Protein AF-A0AAW0YEB8-F1 (afdb_monomer)

InterPro domains:
  IPR055303 ATM interactor [PTHR46664] (16-112)

Radius of gyration: 22.03 Å; Cα contacts (8 Å, |Δi|>4): 161; chains: 1; bounding box: 55×43×61 Å

Solvent-accessible surface area (backbone atoms only — not comparable to full-atom values): 10021 Å² total; per-residue (Å²): 134,85,80,81,70,77,82,74,56,44,56,47,102,82,72,45,76,47,60,38,58,45,91,49,76,91,34,69,31,5,73,82,57,44,102,76,41,44,68,28,50,42,66,70,56,45,53,52,47,41,48,73,76,67,46,65,55,81,36,71,44,98,88,75,51,56,23,56,40,64,70,57,38,59,58,47,60,47,54,61,93,56,73,40,35,33,68,86,71,52,77,40,95,46,71,69,59,45,53,52,47,20,67,75,71,75,48,54,71,20,68,69,29,56,52,52,43,50,58,37,48,60,76,67,58,66,80,82,76,71,90,68,86,78,87,84,62,77,87,82,74,77,80,76,76,72,79,81,81,88,82,77,80,91,74,89,129

pLDDT: mean 75.19, std 22.73, range [29.83, 97.31]

Foldseek 3Di:
DPPPPDLPADAPVVRHGFWFAAPDPPDLCHPVVDPNRDTDSDPVVNVVCCQVPPADQPADDPVGDGGSDPVVVLVCQLCPPQFWAWPVGDTDPDPVVSVVCCVVVVTDTDPSRVVSSVVSCVVSDDPDPDPDDDPPDPPDPPRDTDDDPPPPPPDDD

Structure (mmCIF, N/CA/C/O backbone):
data_AF-A0AAW0YEB8-F1
#
_entry.id   AF-A0AAW0YEB8-F1
#
loop_
_atom_site.group_PDB
_atom_site.id
_atom_site.type_symbol
_atom_site.label_atom_id
_atom_site.label_alt_id
_atom_site.label_comp_id
_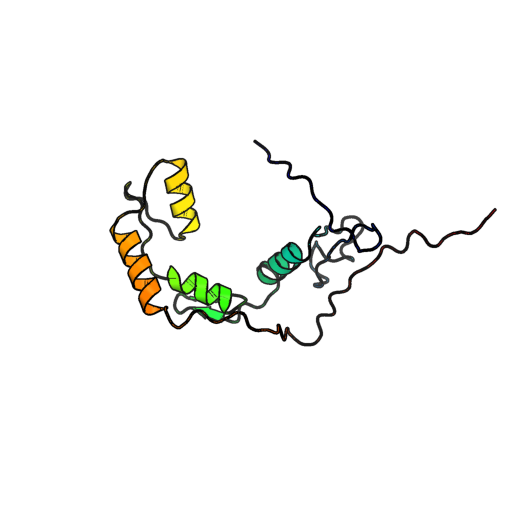atom_site.label_asym_id
_atom_site.label_entity_id
_atom_site.label_seq_id
_atom_site.pdbx_PDB_ins_code
_atom_site.Cartn_x
_atom_site.Cartn_y
_atom_site.Cartn_z
_atom_site.occupancy
_atom_site.B_iso_or_equiv
_atom_site.auth_seq_id
_atom_site.auth_comp_id
_atom_site.auth_asym_id
_atom_site.auth_atom_id
_atom_site.pdbx_PDB_model_num
ATOM 1 N N . VAL A 1 1 ? 8.445 21.634 -2.659 1.00 32.97 1 VAL A N 1
ATOM 2 C CA . VAL A 1 1 ? 9.803 21.091 -2.419 1.00 32.97 1 VAL A CA 1
ATOM 3 C C . VAL A 1 1 ? 9.920 19.765 -3.159 1.00 32.97 1 VAL A C 1
ATOM 5 O O . VAL A 1 1 ? 9.586 18.718 -2.619 1.00 32.97 1 VAL A O 1
ATOM 8 N N . HIS A 1 2 ? 10.255 19.828 -4.448 1.00 29.83 2 HIS A N 1
ATOM 9 C CA . HIS A 1 2 ? 10.626 18.644 -5.220 1.00 29.83 2 HIS A CA 1
ATOM 10 C C . HIS A 1 2 ? 11.978 18.177 -4.677 1.00 29.83 2 HIS A C 1
ATOM 12 O O . HIS A 1 2 ? 12.980 18.861 -4.857 1.00 29.83 2 HIS A O 1
ATOM 18 N N . HIS A 1 3 ? 11.993 17.066 -3.942 1.00 33.88 3 HIS A N 1
ATOM 19 C CA . HIS A 1 3 ? 13.234 16.443 -3.501 1.00 33.88 3 HIS A CA 1
ATOM 20 C C . HIS A 1 3 ? 13.834 15.750 -4.728 1.00 33.88 3 HIS A C 1
ATOM 22 O O . HIS A 1 3 ? 13.439 14.642 -5.091 1.00 33.88 3 HIS A O 1
ATOM 28 N N . GLN A 1 4 ? 14.720 16.448 -5.432 1.00 36.72 4 GLN A N 1
ATOM 29 C CA . GLN A 1 4 ? 15.561 15.848 -6.457 1.00 36.72 4 GLN A CA 1
ATOM 30 C C . GLN A 1 4 ? 16.647 15.059 -5.722 1.00 36.72 4 GLN A C 1
ATOM 32 O O . GLN A 1 4 ? 17.748 15.548 -5.499 1.00 36.72 4 GLN A O 1
ATOM 37 N N . GLU A 1 5 ? 16.296 13.862 -5.243 1.00 35.47 5 GLU A N 1
ATOM 38 C CA . GLU A 1 5 ? 17.285 12.936 -4.700 1.00 35.47 5 GLU A CA 1
ATOM 39 C C . GLU A 1 5 ? 18.216 12.522 -5.839 1.00 35.47 5 GLU A C 1
ATOM 41 O O . GLU A 1 5 ? 17.803 11.884 -6.811 1.00 35.47 5 GLU A O 1
ATOM 46 N N . SER A 1 6 ? 19.479 12.915 -5.709 1.00 40.38 6 SER A N 1
ATOM 47 C CA . SER A 1 6 ? 20.596 12.503 -6.545 1.00 40.38 6 SER A CA 1
ATOM 48 C C . SER A 1 6 ? 20.557 10.986 -6.727 1.00 40.38 6 SER A C 1
ATOM 50 O O . SER A 1 6 ? 20.778 10.224 -5.778 1.00 40.38 6 SER A O 1
ATOM 52 N N . VAL A 1 7 ? 20.232 10.538 -7.944 1.00 48.44 7 VAL A N 1
ATOM 53 C CA . VAL A 1 7 ? 20.161 9.121 -8.310 1.00 48.44 7 VAL A CA 1
ATOM 54 C C . VAL A 1 7 ? 21.579 8.562 -8.266 1.00 48.44 7 VAL A C 1
ATOM 56 O O . VAL A 1 7 ? 22.315 8.568 -9.245 1.00 48.44 7 VAL A O 1
ATOM 59 N N . SER A 1 8 ? 21.990 8.123 -7.081 1.00 50.81 8 SER A N 1
ATOM 60 C CA . SER A 1 8 ? 23.253 7.436 -6.852 1.00 50.81 8 SER A CA 1
ATOM 61 C C . SER A 1 8 ? 23.163 6.071 -7.532 1.00 50.81 8 SER A C 1
ATOM 63 O O . SER A 1 8 ? 22.572 5.128 -6.990 1.00 50.81 8 SER A O 1
ATOM 65 N N . ASN A 1 9 ? 23.682 6.010 -8.760 1.00 57.06 9 ASN A N 1
ATOM 66 C CA . ASN A 1 9 ? 23.881 4.778 -9.512 1.00 57.06 9 ASN A CA 1
ATOM 67 C C . ASN A 1 9 ? 24.744 3.827 -8.682 1.00 57.06 9 ASN A C 1
ATOM 69 O O . ASN A 1 9 ? 25.739 4.239 -8.087 1.00 57.06 9 ASN A O 1
ATOM 73 N N . VAL A 1 10 ? 24.345 2.557 -8.617 1.00 61.12 10 VAL A N 1
ATOM 74 C CA . VAL A 1 10 ? 25.203 1.522 -8.038 1.00 61.12 10 VAL A CA 1
ATOM 75 C C . VAL A 1 10 ? 26.305 1.263 -9.050 1.00 61.12 10 VAL A C 1
ATOM 77 O O . VAL A 1 10 ? 26.042 0.880 -10.189 1.00 61.12 10 VAL A O 1
ATOM 80 N N . VAL A 1 11 ? 27.525 1.555 -8.626 1.00 57.09 11 VAL A N 1
ATOM 81 C CA . VAL A 1 11 ? 28.736 1.398 -9.415 1.00 57.09 11 VAL A CA 1
ATOM 82 C C . VAL A 1 11 ? 29.298 0.006 -9.119 1.00 57.09 11 VAL A C 1
ATOM 84 O O . VAL A 1 11 ? 29.424 -0.363 -7.951 1.00 57.09 11 VAL A O 1
ATOM 87 N N . SER A 1 12 ? 29.591 -0.791 -10.148 1.00 61.91 12 SER A N 1
ATOM 88 C CA . SER A 1 12 ? 30.311 -2.065 -9.993 1.00 61.91 12 SER A CA 1
ATOM 89 C C . SER A 1 12 ? 31.684 -1.851 -9.343 1.00 61.91 12 SER A C 1
ATOM 91 O O . SER A 1 12 ? 32.212 -0.741 -9.355 1.00 61.91 12 SER A O 1
ATOM 93 N N . SER A 1 13 ? 32.328 -2.925 -8.872 1.00 60.59 13 SER A N 1
ATOM 94 C CA . SER A 1 13 ? 33.728 -2.902 -8.398 1.00 60.59 13 SER A CA 1
ATOM 95 C C . SER A 1 13 ? 34.715 -2.282 -9.403 1.00 60.59 13 SER A C 1
ATOM 97 O O . SER A 1 13 ? 35.781 -1.826 -9.009 1.00 60.59 13 SER A O 1
ATOM 99 N N . ALA A 1 14 ? 34.333 -2.219 -10.684 1.00 65.69 14 ALA A N 1
ATOM 100 C CA . ALA A 1 14 ? 35.083 -1.624 -11.787 1.00 65.69 14 ALA A CA 1
ATOM 101 C C . ALA A 1 14 ? 34.658 -0.189 -12.185 1.00 65.69 14 ALA A C 1
ATOM 103 O O . ALA A 1 14 ? 35.041 0.273 -13.254 1.00 65.69 14 ALA A O 1
ATOM 104 N N . GLY A 1 15 ? 33.836 0.526 -11.406 1.00 69.69 15 GLY A N 1
ATOM 105 C CA . GLY A 1 15 ? 33.482 1.917 -11.744 1.00 69.69 15 GLY A CA 1
ATOM 106 C C . GLY A 1 15 ? 32.312 2.083 -12.732 1.00 69.69 15 GLY A C 1
ATOM 107 O O . GLY A 1 15 ? 31.955 3.206 -13.081 1.00 69.69 15 GLY A O 1
ATOM 108 N N . ILE A 1 16 ? 31.680 0.988 -13.166 1.00 73.94 16 ILE A N 1
ATOM 109 C CA . ILE A 1 16 ? 30.655 1.002 -14.226 1.00 73.94 16 ILE A CA 1
ATOM 110 C C . ILE A 1 16 ? 29.246 1.149 -13.624 1.00 73.94 16 ILE A C 1
ATOM 112 O O . ILE A 1 16 ? 28.916 0.404 -12.695 1.00 73.94 16 ILE A O 1
ATOM 116 N N . PRO A 1 17 ? 28.390 2.056 -14.136 1.00 77.00 17 PRO A N 1
ATOM 117 C CA . PRO A 1 17 ? 27.000 2.162 -13.699 1.00 77.00 17 PRO A CA 1
ATOM 118 C C . PRO A 1 17 ? 26.201 0.905 -14.073 1.00 77.00 17 PRO A C 1
ATOM 120 O O . PRO A 1 17 ? 26.164 0.507 -15.235 1.00 77.00 17 PRO A O 1
ATOM 123 N N . VAL A 1 18 ? 25.533 0.299 -13.088 1.00 84.19 18 VAL A N 1
ATOM 124 C CA . VAL A 1 18 ? 24.684 -0.887 -13.281 1.00 84.19 18 VAL A CA 1
ATOM 125 C C . VAL A 1 18 ? 23.214 -0.493 -13.294 1.00 84.19 18 VAL A C 1
ATOM 127 O O . VAL A 1 18 ? 22.724 0.164 -12.371 1.00 84.19 18 VAL A O 1
ATOM 130 N N . TRP A 1 19 ? 22.492 -0.939 -14.320 1.00 87.94 19 TRP A N 1
ATOM 131 C CA . TRP A 1 19 ? 21.045 -0.772 -14.443 1.00 87.94 19 TRP A CA 1
ATOM 132 C C . TRP A 1 19 ? 20.331 -2.114 -14.320 1.00 87.94 19 TRP A C 1
ATOM 134 O O . TRP A 1 19 ? 20.851 -3.155 -14.714 1.00 87.94 19 TRP A O 1
ATOM 144 N N . TYR A 1 20 ? 19.124 -2.078 -13.763 1.00 90.19 20 TYR A N 1
ATOM 145 C CA . TYR A 1 20 ? 18.316 -3.265 -13.505 1.00 90.19 20 TYR A CA 1
ATOM 146 C C . TYR A 1 20 ? 16.997 -3.177 -14.274 1.00 90.19 20 TYR A C 1
ATOM 148 O O . TYR A 1 20 ? 16.266 -2.190 -14.137 1.00 90.19 20 TYR A O 1
ATOM 156 N N . HIS A 1 21 ? 16.676 -4.224 -15.033 1.00 92.88 21 HIS A N 1
ATOM 157 C CA . HIS A 1 21 ? 15.469 -4.329 -15.857 1.00 92.88 21 HIS A CA 1
ATOM 158 C C . HIS A 1 21 ? 14.514 -5.399 -15.322 1.00 92.88 21 HIS A C 1
ATOM 160 O O . HIS A 1 21 ? 14.925 -6.345 -14.650 1.00 92.88 21 HIS A O 1
ATOM 166 N N . CYS A 1 22 ? 13.219 -5.235 -15.587 1.00 93.19 22 CYS A N 1
ATOM 167 C CA . CYS A 1 22 ? 12.223 -6.244 -15.236 1.00 93.19 22 CYS A CA 1
ATOM 168 C C . CYS A 1 22 ? 12.353 -7.457 -16.166 1.00 93.19 22 CYS A C 1
ATOM 170 O O . CYS A 1 22 ? 12.458 -7.233 -17.363 1.00 93.19 22 CYS A O 1
ATOM 172 N N . PRO A 1 23 ? 12.300 -8.709 -15.668 1.00 92.75 23 PRO A N 1
ATOM 173 C CA . PRO A 1 23 ? 12.389 -9.911 -16.507 1.00 92.75 23 PRO A CA 1
ATOM 174 C C . PRO A 1 23 ? 11.084 -10.256 -17.245 1.00 92.75 23 PRO A C 1
ATOM 176 O O . PRO A 1 23 ? 11.029 -11.214 -18.005 1.00 92.75 23 PRO A O 1
ATOM 179 N N . VAL A 1 24 ? 9.998 -9.517 -17.003 1.00 92.50 24 VAL A N 1
ATOM 180 C CA . VAL A 1 24 ? 8.709 -9.764 -17.659 1.00 92.50 24 VAL A CA 1
ATOM 181 C C . VAL A 1 24 ? 8.682 -9.033 -18.995 1.00 92.50 24 VAL A C 1
ATOM 183 O O . VAL A 1 24 ? 8.635 -7.808 -19.001 1.00 92.50 24 VAL A O 1
ATOM 186 N N . VAL A 1 25 ? 8.671 -9.770 -20.109 1.00 89.69 25 VAL A N 1
ATOM 187 C CA . VAL A 1 25 ? 8.785 -9.231 -21.484 1.00 89.69 25 VAL A CA 1
ATOM 188 C C . VAL A 1 25 ? 7.730 -8.169 -21.811 1.00 89.69 25 VAL A C 1
ATOM 190 O O . VAL A 1 25 ? 8.010 -7.192 -22.497 1.00 89.69 25 VAL A O 1
ATOM 193 N N . SER A 1 26 ? 6.519 -8.309 -21.269 1.00 90.38 26 SER A N 1
ATOM 194 C CA . SER A 1 26 ? 5.432 -7.337 -21.446 1.00 90.38 26 SER A CA 1
ATOM 195 C C . SER A 1 26 ? 5.545 -6.092 -20.552 1.00 90.38 26 SER A C 1
ATOM 197 O O . SER A 1 26 ? 4.706 -5.194 -20.631 1.00 90.38 26 SER A O 1
ATOM 199 N N . CYS A 1 27 ? 6.546 -6.017 -19.673 1.00 91.12 27 CYS A N 1
ATOM 200 C CA . CYS A 1 27 ? 6.720 -4.900 -18.756 1.00 91.12 27 CYS A CA 1
ATOM 201 C C . CYS A 1 27 ? 7.448 -3.730 -19.424 1.00 91.12 27 CYS A C 1
ATOM 203 O O . CYS A 1 27 ? 8.475 -3.898 -20.071 1.00 91.12 27 CYS A O 1
ATOM 205 N N . VAL A 1 28 ? 6.995 -2.506 -19.142 1.00 91.00 28 VAL A N 1
ATOM 206 C CA . VAL A 1 28 ? 7.632 -1.262 -19.620 1.00 91.00 28 VAL A CA 1
ATOM 207 C C . VAL A 1 28 ? 9.074 -1.057 -19.121 1.00 91.00 28 VAL A C 1
ATOM 209 O O . VAL A 1 28 ? 9.789 -0.185 -19.615 1.00 91.00 28 VAL A O 1
ATOM 212 N N . TYR A 1 29 ? 9.479 -1.822 -18.102 1.00 90.19 29 TYR A N 1
ATOM 213 C CA . TYR A 1 29 ? 10.831 -1.832 -17.536 1.00 90.19 29 TYR A CA 1
ATOM 214 C C . TYR A 1 29 ? 11.692 -2.994 -18.060 1.00 90.19 29 TYR A C 1
ATOM 216 O O . TYR A 1 29 ? 12.812 -3.184 -17.581 1.00 90.19 29 TYR A O 1
ATOM 224 N N . HIS A 1 30 ? 11.175 -3.799 -18.991 1.00 91.88 30 HIS A N 1
ATOM 225 C CA . HIS A 1 30 ? 11.942 -4.831 -19.683 1.00 91.88 30 HIS A CA 1
ATOM 226 C C . HIS A 1 30 ? 12.950 -4.190 -20.642 1.00 91.88 30 HIS A C 1
ATOM 228 O O . HIS A 1 30 ? 12.664 -3.138 -21.218 1.00 91.88 30 HIS A O 1
ATOM 234 N N . SER A 1 31 ? 14.121 -4.807 -20.821 1.00 88.75 31 SER A N 1
ATOM 235 C CA . SER A 1 31 ? 15.163 -4.312 -21.739 1.00 88.75 31 SER A CA 1
ATOM 236 C C . SER A 1 31 ? 14.648 -4.178 -23.170 1.00 88.75 31 SER A C 1
ATOM 238 O O . SER A 1 31 ? 14.946 -3.206 -23.858 1.00 88.75 31 SER A O 1
ATOM 240 N N . ASP A 1 32 ? 13.803 -5.120 -23.577 1.00 86.94 32 ASP A N 1
ATOM 241 C CA . ASP A 1 32 ? 13.346 -5.240 -24.964 1.00 86.94 32 ASP A CA 1
ATOM 242 C C . ASP A 1 32 ? 12.086 -4.408 -25.250 1.00 86.94 32 ASP A C 1
ATOM 244 O O . ASP A 1 32 ? 11.551 -4.446 -26.353 1.00 86.94 32 ASP A O 1
ATOM 248 N N . PHE A 1 33 ? 11.610 -3.612 -24.281 1.00 83.44 33 PHE A N 1
ATOM 249 C CA . PHE A 1 33 ? 10.434 -2.748 -24.454 1.00 83.44 33 PHE A CA 1
ATOM 250 C C . PHE A 1 33 ? 10.649 -1.632 -25.506 1.00 83.44 33 PHE A C 1
ATOM 252 O O . PHE A 1 33 ? 9.703 -0.953 -25.909 1.00 83.44 33 PHE A O 1
ATOM 259 N N . GLY A 1 34 ? 11.891 -1.434 -25.967 1.00 75.38 34 GLY A N 1
ATOM 260 C CA . GLY A 1 34 ? 12.267 -0.551 -27.072 1.00 75.38 34 GLY A CA 1
ATOM 261 C C . GLY A 1 34 ? 13.240 0.558 -26.662 1.00 75.38 34 GLY A C 1
ATOM 262 O O . GLY A 1 34 ? 13.759 0.581 -25.550 1.00 75.38 34 GLY A O 1
ATOM 263 N N . VAL A 1 35 ? 13.446 1.541 -27.548 1.00 68.62 35 VAL A N 1
ATOM 264 C CA . VAL A 1 35 ? 14.422 2.652 -27.394 1.00 68.62 35 VAL A CA 1
ATOM 265 C C . VAL A 1 35 ? 14.190 3.511 -26.129 1.00 68.62 35 VAL A C 1
ATOM 267 O O . VAL A 1 35 ? 15.052 4.285 -25.726 1.00 68.62 35 VAL A O 1
ATOM 270 N N . LYS A 1 36 ? 13.031 3.372 -25.468 1.00 72.12 36 LYS A N 1
ATOM 271 C CA . LYS A 1 36 ? 12.652 4.085 -24.232 1.00 72.12 36 LYS A CA 1
ATOM 272 C C . LYS A 1 36 ? 12.551 3.177 -22.997 1.00 72.12 36 LYS A C 1
ATOM 274 O O . LYS A 1 36 ? 11.878 3.560 -22.036 1.00 72.12 36 LYS A O 1
ATOM 279 N N . ALA A 1 37 ? 13.148 1.984 -23.018 1.00 74.88 37 ALA A N 1
ATOM 280 C CA . ALA A 1 37 ? 13.104 1.050 -21.895 1.00 74.88 37 ALA A CA 1
ATOM 281 C C . ALA A 1 37 ? 13.558 1.733 -20.593 1.00 74.88 37 ALA A C 1
ATOM 283 O O . ALA A 1 37 ? 14.689 2.205 -20.466 1.00 74.88 37 ALA A O 1
ATOM 284 N N . LYS A 1 38 ? 12.648 1.813 -19.615 1.00 87.25 38 LYS A N 1
ATOM 285 C CA . LYS A 1 38 ? 12.956 2.382 -18.299 1.00 87.25 38 LYS A CA 1
ATOM 286 C C . LYS A 1 38 ? 13.714 1.352 -17.468 1.00 87.25 38 LYS A C 1
ATOM 288 O O . LYS A 1 38 ? 13.481 0.154 -17.583 1.00 87.25 38 LYS A O 1
ATOM 293 N N . HIS A 1 39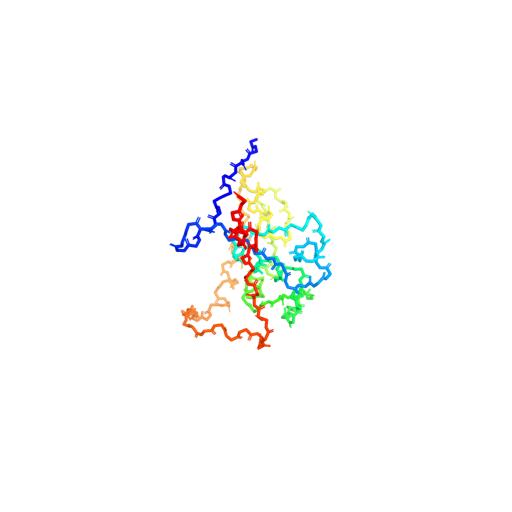 ? 14.571 1.825 -16.573 1.00 90.44 39 HIS A N 1
ATOM 294 C CA . HIS A 1 39 ? 15.378 0.968 -15.708 1.00 90.44 39 HIS A CA 1
ATOM 295 C C . HIS A 1 39 ? 15.344 1.435 -14.256 1.00 90.44 39 HIS A C 1
ATOM 297 O O . HIS A 1 39 ? 15.000 2.578 -13.940 1.00 90.44 39 HIS A O 1
ATOM 303 N N . PHE A 1 40 ? 15.714 0.529 -13.356 1.00 91.19 40 PHE A N 1
ATOM 304 C CA . PHE A 1 40 ? 15.908 0.830 -11.947 1.00 91.19 40 PHE A CA 1
ATOM 305 C C . PHE A 1 40 ? 17.399 1.042 -11.658 1.00 91.19 40 PHE A C 1
ATOM 307 O O . PHE A 1 40 ? 18.226 0.259 -12.121 1.00 91.19 40 PHE A O 1
ATOM 314 N N . PRO A 1 41 ? 17.762 2.043 -10.837 1.00 88.19 41 PRO A N 1
ATOM 315 C CA . PRO A 1 41 ? 19.158 2.288 -10.464 1.00 88.19 41 PRO A CA 1
ATOM 316 C C . PRO A 1 41 ? 19.672 1.319 -9.387 1.00 88.19 41 PRO A C 1
ATOM 318 O O . PRO A 1 41 ? 20.869 1.251 -9.126 1.00 88.19 41 PRO A O 1
ATOM 321 N N . LYS A 1 42 ? 18.768 0.607 -8.696 1.00 88.38 42 LYS A N 1
ATOM 322 C CA . LYS A 1 42 ? 19.096 -0.313 -7.596 1.00 88.38 42 LYS A CA 1
ATOM 323 C C . LYS A 1 42 ? 18.226 -1.562 -7.681 1.00 88.38 42 LYS A C 1
ATOM 325 O O . LYS A 1 42 ? 17.007 -1.445 -7.828 1.00 88.38 42 LYS A O 1
ATOM 330 N N . LEU A 1 43 ? 18.823 -2.732 -7.434 1.00 88.75 43 LEU A N 1
ATOM 331 C CA . LEU A 1 43 ? 18.121 -4.022 -7.414 1.00 88.75 43 LEU A CA 1
ATOM 332 C C . LEU A 1 43 ? 16.916 -4.031 -6.461 1.00 88.75 43 LEU A C 1
ATOM 334 O O . LEU A 1 43 ? 15.884 -4.625 -6.761 1.00 88.75 43 LEU A O 1
ATOM 338 N N . LYS A 1 44 ? 17.013 -3.333 -5.320 1.00 91.19 44 LYS A N 1
ATOM 339 C CA . LYS A 1 44 ? 15.914 -3.243 -4.343 1.00 91.19 44 LYS A CA 1
ATOM 340 C C . LYS A 1 44 ? 14.620 -2.686 -4.949 1.00 91.19 44 LYS A C 1
ATOM 342 O O . LYS A 1 44 ? 13.540 -3.158 -4.606 1.00 91.19 44 LYS A O 1
ATOM 347 N N . TYR A 1 45 ? 14.724 -1.715 -5.860 1.00 93.06 45 TYR A N 1
ATOM 348 C CA . TYR A 1 45 ? 13.560 -1.095 -6.491 1.00 93.06 45 TYR A CA 1
ATOM 349 C C . TYR A 1 45 ? 12.958 -2.002 -7.558 1.00 93.06 45 TYR A C 1
ATOM 351 O O . TYR A 1 45 ? 11.737 -2.113 -7.628 1.00 93.06 45 TYR A O 1
ATOM 359 N N . LEU A 1 46 ? 13.799 -2.717 -8.311 1.00 93.56 46 LEU A N 1
ATOM 360 C CA . LEU A 1 46 ? 13.335 -3.750 -9.231 1.00 93.56 46 LEU A CA 1
ATOM 361 C C . LEU A 1 46 ? 12.575 -4.857 -8.480 1.00 93.56 46 LEU A C 1
ATOM 363 O O . LEU A 1 46 ? 11.453 -5.193 -8.851 1.00 93.56 46 LEU A O 1
ATOM 367 N N . LYS A 1 47 ? 13.141 -5.379 -7.383 1.00 91.31 47 LYS A N 1
ATOM 368 C CA . LYS A 1 47 ? 12.478 -6.393 -6.544 1.00 91.31 47 LYS A CA 1
ATOM 369 C C . LYS A 1 47 ? 11.125 -5.898 -6.030 1.00 91.31 47 LYS A C 1
ATOM 371 O O . LYS A 1 47 ? 10.131 -6.613 -6.120 1.00 91.31 47 LYS A O 1
ATOM 376 N N . GLN A 1 48 ? 11.068 -4.663 -5.532 1.00 91.06 48 GLN A N 1
ATOM 377 C CA . GLN A 1 48 ? 9.818 -4.052 -5.079 1.00 91.06 48 GLN A CA 1
ATOM 378 C C . GLN A 1 48 ? 8.790 -3.928 -6.213 1.00 91.06 48 GLN A C 1
ATOM 380 O O . GLN A 1 48 ? 7.616 -4.231 -6.004 1.00 91.06 48 GLN A O 1
ATOM 385 N N . HIS A 1 49 ? 9.217 -3.487 -7.398 1.00 92.75 49 HIS A N 1
ATOM 386 C CA . HIS A 1 49 ? 8.365 -3.401 -8.580 1.00 92.75 49 HIS A CA 1
ATOM 387 C C . HIS A 1 49 ? 7.793 -4.774 -8.945 1.00 92.75 49 HIS A C 1
ATOM 389 O O . HIS A 1 49 ? 6.575 -4.911 -9.053 1.00 92.75 49 HIS A O 1
ATOM 395 N N . TYR A 1 50 ? 8.652 -5.789 -9.052 1.00 93.31 50 TYR A N 1
ATOM 396 C CA . TYR A 1 50 ? 8.244 -7.142 -9.415 1.00 93.31 50 TYR A CA 1
ATOM 397 C C . TYR A 1 50 ? 7.212 -7.700 -8.432 1.00 93.31 50 TYR A C 1
ATOM 399 O O . TYR A 1 50 ? 6.139 -8.133 -8.845 1.00 93.31 50 TYR A O 1
ATOM 407 N N . LEU A 1 51 ? 7.478 -7.599 -7.124 1.00 90.38 51 LEU A N 1
ATOM 408 C CA . LEU A 1 51 ? 6.549 -8.060 -6.087 1.00 90.38 51 LEU A CA 1
ATOM 409 C C . LEU A 1 51 ? 5.193 -7.343 -6.132 1.00 90.38 51 LEU A C 1
ATOM 411 O O . LEU A 1 51 ? 4.169 -7.928 -5.795 1.00 90.38 51 LEU A O 1
ATOM 415 N N . LYS A 1 52 ? 5.171 -6.071 -6.539 1.00 88.44 52 LYS A N 1
ATOM 416 C CA . LYS A 1 52 ? 3.945 -5.270 -6.585 1.00 88.44 52 LYS A CA 1
ATOM 417 C C . LYS A 1 52 ? 3.105 -5.531 -7.837 1.00 88.44 52 LYS A C 1
ATOM 419 O O . LYS A 1 52 ? 1.878 -5.488 -7.744 1.00 88.44 52 LYS A O 1
ATOM 424 N N . VAL A 1 53 ? 3.758 -5.713 -8.985 1.00 90.12 53 VAL A N 1
ATOM 425 C CA . VAL A 1 53 ? 3.114 -5.702 -10.310 1.00 90.12 53 VAL A CA 1
ATOM 426 C C . VAL A 1 53 ? 2.950 -7.104 -10.889 1.00 90.12 53 VAL A C 1
ATOM 428 O O . VAL A 1 53 ? 1.922 -7.379 -11.496 1.00 90.12 53 VAL A O 1
ATOM 431 N N . HIS A 1 54 ? 3.934 -7.983 -10.701 1.00 91.69 54 HIS A N 1
ATOM 432 C CA . HIS A 1 54 ? 4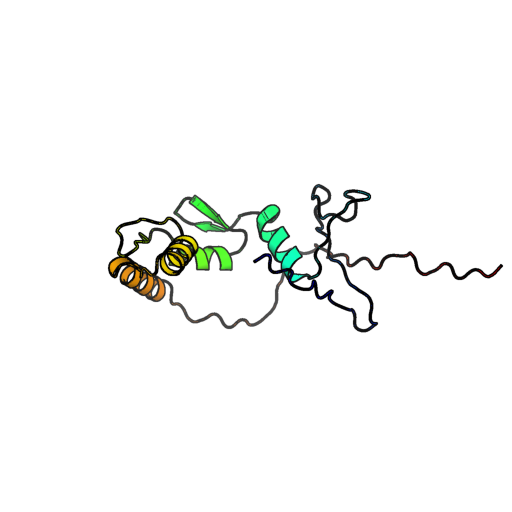.014 -9.256 -11.424 1.00 91.69 54 HIS A CA 1
ATOM 433 C C . HIS A 1 54 ? 3.909 -10.485 -10.527 1.00 91.69 54 HIS A C 1
ATOM 435 O O . HIS A 1 54 ? 3.448 -11.529 -10.979 1.00 91.69 54 HIS A O 1
ATOM 441 N N . ALA A 1 55 ? 4.331 -10.390 -9.266 1.00 90.00 55 ALA A N 1
ATOM 442 C CA . ALA A 1 55 ? 4.277 -11.537 -8.377 1.00 90.00 55 ALA A CA 1
ATOM 443 C C . ALA A 1 55 ? 2.829 -11.964 -8.112 1.00 90.00 55 ALA A C 1
ATOM 445 O O . ALA A 1 55 ? 1.973 -11.150 -7.749 1.00 90.00 55 ALA A O 1
ATOM 446 N N . ALA A 1 56 ? 2.584 -13.267 -8.252 1.00 89.31 56 ALA A N 1
ATOM 447 C CA . ALA A 1 56 ? 1.319 -13.873 -7.883 1.00 89.31 56 ALA A CA 1
ATOM 448 C C . ALA A 1 56 ? 1.021 -13.603 -6.403 1.00 89.31 56 ALA A C 1
ATOM 450 O O . ALA A 1 56 ? 1.899 -13.688 -5.544 1.00 89.31 56 ALA A O 1
ATOM 451 N N . ARG A 1 57 ? -0.233 -13.268 -6.102 1.00 89.38 57 ARG A N 1
ATOM 452 C CA . ARG A 1 57 ? -0.695 -13.014 -4.736 1.00 89.38 57 ARG A CA 1
ATOM 453 C C . ARG A 1 57 ? -1.262 -14.299 -4.144 1.00 89.38 57 ARG A C 1
ATOM 455 O O . ARG A 1 57 ? -2.472 -14.457 -4.052 1.00 89.38 57 ARG A O 1
ATOM 462 N N . SER A 1 58 ? -0.382 -15.229 -3.794 1.00 90.88 58 SER A N 1
ATOM 463 C CA . SER A 1 58 ? -0.750 -16.545 -3.255 1.00 90.88 58 SER A CA 1
ATOM 464 C C . SER A 1 58 ? -1.092 -16.530 -1.761 1.00 90.88 58 SER A C 1
ATOM 466 O O . SER A 1 58 ? -1.692 -17.476 -1.262 1.00 90.88 58 SER A O 1
ATOM 468 N N . HIS A 1 59 ? -0.736 -15.471 -1.028 1.00 89.50 59 HIS A N 1
ATOM 469 C CA . HIS A 1 59 ? -0.915 -15.415 0.424 1.00 89.50 59 HIS A CA 1
ATOM 470 C C . HIS A 1 59 ? -2.155 -14.600 0.792 1.00 89.50 59 HIS A C 1
ATOM 472 O O . HIS A 1 59 ? -2.090 -13.373 0.899 1.00 89.50 59 HIS A O 1
ATOM 478 N N . ALA A 1 60 ? -3.285 -15.277 0.981 1.00 92.88 60 ALA A N 1
ATOM 479 C CA . ALA A 1 60 ? -4.557 -14.646 1.317 1.00 92.88 60 ALA A CA 1
ATOM 480 C C . ALA A 1 60 ? -4.718 -14.371 2.824 1.00 92.88 60 ALA A C 1
ATOM 482 O O . ALA A 1 60 ? -4.234 -15.104 3.689 1.00 92.88 60 ALA A O 1
ATOM 483 N N . CYS A 1 61 ? -5.423 -13.290 3.135 1.00 91.81 61 CYS A N 1
ATOM 484 C CA . CYS A 1 61 ? -5.968 -12.990 4.449 1.00 91.81 61 CYS A CA 1
ATOM 485 C C . CYS A 1 61 ? -7.481 -13.214 4.431 1.00 91.81 61 CYS A C 1
ATOM 487 O O . CYS A 1 61 ? -8.127 -12.974 3.414 1.00 91.81 61 CYS A O 1
ATOM 489 N N . ASP A 1 62 ? -8.058 -13.534 5.587 1.00 89.06 62 ASP A N 1
ATOM 490 C CA . ASP A 1 62 ? -9.503 -13.770 5.750 1.00 89.06 62 ASP A CA 1
ATOM 491 C C . ASP A 1 62 ? -10.375 -12.546 5.406 1.00 89.06 62 ASP A C 1
ATOM 493 O O . ASP A 1 62 ? -11.577 -12.662 5.207 1.00 89.06 62 ASP A O 1
ATOM 497 N N . CYS A 1 63 ? -9.775 -11.357 5.285 1.00 87.94 63 CYS A N 1
ATOM 498 C CA . CYS A 1 63 ? -10.445 -10.149 4.796 1.00 87.94 63 CYS A CA 1
ATOM 499 C C . CYS A 1 63 ? -10.623 -10.107 3.263 1.00 87.94 63 CYS A C 1
ATOM 501 O O . CYS A 1 63 ? -11.122 -9.114 2.737 1.00 87.94 63 CYS A O 1
ATOM 503 N N . GLY A 1 64 ? -10.146 -11.124 2.538 1.00 88.44 64 GLY A N 1
ATOM 504 C CA . GLY A 1 64 ? -10.187 -11.207 1.076 1.00 88.44 64 GLY A CA 1
ATOM 505 C C . GLY A 1 64 ? -9.009 -10.537 0.355 1.00 88.44 64 GLY A C 1
ATOM 506 O O . GLY A 1 64 ? -8.933 -10.591 -0.869 1.00 88.44 64 GLY A O 1
ATOM 507 N N . GLN A 1 65 ? -8.067 -9.913 1.074 1.00 86.75 65 GLN A N 1
ATOM 508 C CA . GLN A 1 65 ? -6.837 -9.377 0.476 1.00 86.75 65 GLN A CA 1
ATOM 509 C C . GLN A 1 65 ? -5.773 -10.464 0.332 1.00 86.75 65 GLN A C 1
ATOM 511 O O . GLN A 1 65 ? -5.561 -11.251 1.252 1.00 86.75 65 GLN A O 1
ATOM 516 N N . ALA A 1 66 ? -5.046 -10.454 -0.785 1.00 90.06 66 ALA A N 1
ATOM 517 C CA . ALA A 1 66 ? -3.944 -11.374 -1.036 1.00 90.06 66 ALA A CA 1
ATOM 518 C C . ALA A 1 66 ? -2.622 -10.635 -1.280 1.00 90.06 66 ALA A C 1
ATOM 520 O O . ALA A 1 66 ? -2.590 -9.537 -1.842 1.00 90.06 66 ALA A O 1
ATOM 521 N N . PHE A 1 67 ? -1.519 -11.253 -0.866 1.00 89.06 67 PHE A N 1
ATOM 522 C CA . PHE A 1 67 ? -0.177 -10.682 -0.889 1.00 89.06 67 PHE A CA 1
ATOM 523 C C . PHE A 1 67 ? 0.796 -11.599 -1.622 1.00 89.06 67 PHE A C 1
ATOM 525 O O . PHE A 1 67 ? 0.618 -12.814 -1.670 1.00 89.06 67 PHE A O 1
ATOM 532 N N . SER A 1 68 ? 1.843 -11.003 -2.190 1.00 88.62 68 SER A N 1
ATOM 533 C CA . SER A 1 68 ? 2.873 -11.726 -2.940 1.00 88.62 68 SER A CA 1
ATOM 534 C C . SER A 1 68 ? 3.882 -12.461 -2.059 1.00 88.62 68 SER A C 1
ATOM 536 O O . SER A 1 68 ? 4.644 -13.275 -2.560 1.00 88.62 68 SER A O 1
ATOM 538 N N . THR A 1 69 ? 3.938 -12.144 -0.762 1.00 88.88 69 THR A N 1
ATOM 539 C CA . THR A 1 69 ? 4.817 -12.812 0.203 1.00 88.88 69 THR A CA 1
ATOM 540 C C . THR A 1 69 ? 4.144 -12.931 1.564 1.00 88.88 69 THR A C 1
ATOM 542 O O . THR A 1 69 ? 3.328 -12.087 1.952 1.00 88.88 69 THR A O 1
ATOM 545 N N . GLU A 1 70 ? 4.551 -13.936 2.332 1.00 89.62 70 GLU A N 1
ATOM 546 C CA . GLU A 1 70 ? 4.091 -14.128 3.706 1.00 89.62 70 GLU A CA 1
ATOM 547 C C . GLU A 1 70 ? 4.454 -12.945 4.615 1.00 89.62 70 GLU A C 1
ATOM 549 O O . GLU A 1 70 ? 3.633 -12.504 5.411 1.00 89.62 70 GLU A O 1
ATOM 554 N N . ALA A 1 71 ? 5.635 -12.342 4.449 1.00 87.50 71 ALA A N 1
ATOM 555 C CA . ALA A 1 71 ? 6.036 -11.167 5.228 1.00 87.50 71 ALA A CA 1
ATOM 556 C C . ALA A 1 71 ? 5.083 -9.968 5.034 1.00 87.50 71 ALA A C 1
ATOM 558 O O . ALA A 1 71 ? 4.804 -9.220 5.978 1.00 87.50 71 ALA A O 1
ATOM 559 N N . LEU A 1 72 ? 4.562 -9.781 3.815 1.00 86.06 72 LEU A N 1
ATOM 560 C CA . LEU A 1 72 ? 3.563 -8.753 3.521 1.00 86.06 72 LEU A CA 1
ATOM 561 C C . LEU A 1 72 ? 2.213 -9.085 4.164 1.00 86.06 72 LEU A C 1
ATOM 563 O O . LEU A 1 72 ? 1.612 -8.198 4.776 1.00 86.06 72 LEU A O 1
ATOM 567 N N . LEU A 1 73 ? 1.781 -10.347 4.094 1.00 89.81 73 LEU A N 1
ATOM 568 C CA . LEU A 1 73 ? 0.577 -10.827 4.776 1.00 89.81 73 LEU A CA 1
ATOM 569 C C . LEU A 1 73 ? 0.692 -10.655 6.299 1.00 89.81 73 LEU A C 1
ATOM 571 O O . LEU A 1 73 ? -0.201 -10.092 6.928 1.00 89.81 73 LEU A O 1
ATOM 575 N N . ALA A 1 74 ? 1.808 -11.064 6.900 1.00 88.94 74 ALA A N 1
ATOM 576 C CA . ALA A 1 74 ? 2.070 -10.928 8.328 1.00 88.94 74 ALA A CA 1
ATOM 577 C C . ALA A 1 74 ? 2.040 -9.460 8.771 1.00 88.94 74 ALA A C 1
ATOM 579 O O . ALA A 1 74 ? 1.476 -9.138 9.817 1.00 88.94 74 ALA A O 1
ATOM 580 N N . ARG A 1 75 ? 2.594 -8.543 7.965 1.00 86.44 75 ARG A N 1
ATOM 581 C CA . ARG A 1 75 ? 2.487 -7.100 8.218 1.00 86.44 75 ARG A CA 1
ATOM 582 C C . ARG A 1 75 ? 1.039 -6.620 8.146 1.00 86.44 75 ARG A C 1
ATOM 584 O O . ARG A 1 75 ? 0.619 -5.891 9.040 1.00 86.44 75 ARG A O 1
ATOM 591 N N . HIS A 1 76 ? 0.291 -7.035 7.127 1.00 88.25 76 HIS A N 1
ATOM 592 C CA . HIS A 1 76 ? -1.119 -6.681 6.968 1.00 88.25 76 HIS A CA 1
ATOM 593 C C . HIS A 1 76 ? -1.979 -7.171 8.141 1.00 88.25 76 HIS A C 1
ATOM 595 O O . HIS A 1 76 ? -2.786 -6.413 8.673 1.00 88.25 76 HIS A O 1
ATOM 601 N N . ARG A 1 77 ? -1.771 -8.404 8.616 1.00 89.38 77 ARG A N 1
ATOM 602 C CA . ARG A 1 77 ? -2.536 -9.000 9.727 1.00 89.38 77 ARG A CA 1
ATOM 603 C C . ARG A 1 77 ? -2.487 -8.186 11.026 1.00 89.38 77 ARG A C 1
ATOM 605 O O . ARG A 1 77 ? -3.423 -8.261 11.822 1.00 89.38 77 ARG A O 1
ATOM 612 N N . ARG A 1 78 ? -1.443 -7.373 11.228 1.00 86.81 78 ARG A N 1
ATOM 613 C CA . ARG A 1 78 ? -1.304 -6.491 12.405 1.00 86.81 78 ARG A CA 1
ATOM 614 C C . ARG A 1 78 ? -2.316 -5.349 12.431 1.00 86.81 78 ARG A C 1
ATOM 616 O O . ARG A 1 78 ? -2.604 -4.829 13.503 1.00 86.81 78 ARG A O 1
ATOM 623 N N . THR A 1 79 ? -2.819 -4.940 11.272 1.00 87.19 79 THR A N 1
ATOM 624 C CA . THR A 1 79 ? -3.774 -3.831 11.128 1.00 87.19 79 THR A CA 1
ATOM 625 C C . THR A 1 79 ? -5.103 -4.277 10.523 1.00 87.19 79 THR A C 1
ATOM 627 O O . THR A 1 79 ? -6.081 -3.539 10.592 1.00 87.19 79 THR A O 1
ATOM 630 N N . CYS A 1 80 ? -5.162 -5.485 9.962 1.00 90.31 80 CYS A N 1
ATOM 631 C CA . CYS A 1 80 ? -6.363 -6.065 9.381 1.00 90.31 80 CYS A CA 1
ATOM 632 C C . CYS A 1 80 ? -7.520 -6.110 10.392 1.00 90.31 80 CYS A C 1
ATOM 634 O O . CYS A 1 80 ? -7.364 -6.632 11.498 1.00 90.31 80 CYS A O 1
ATOM 636 N N . GLY A 1 81 ? -8.672 -5.554 10.004 1.00 86.94 81 GLY A N 1
ATOM 637 C CA . GLY A 1 81 ? -9.881 -5.502 10.833 1.00 86.94 81 GLY A CA 1
ATOM 638 C C . GLY A 1 81 ? -9.841 -4.488 11.983 1.00 86.94 81 GLY A C 1
ATOM 639 O O . GLY A 1 81 ? -10.808 -4.385 12.734 1.00 86.94 81 GLY A O 1
ATOM 640 N N . VAL A 1 82 ? -8.758 -3.720 12.140 1.00 89.69 82 VAL A N 1
ATOM 641 C CA . VAL A 1 82 ? -8.648 -2.697 13.188 1.00 89.69 82 VAL A CA 1
ATOM 642 C C . VAL A 1 82 ? -9.256 -1.384 12.699 1.00 89.69 82 VAL A C 1
ATOM 644 O O . VAL A 1 82 ? -8.878 -0.873 11.647 1.00 89.69 82 VAL A O 1
ATOM 647 N N . LYS A 1 83 ? -10.155 -0.789 13.492 1.00 90.56 83 LYS A N 1
ATOM 648 C CA . LYS A 1 83 ? -10.658 0.569 13.236 1.00 90.56 83 LYS A CA 1
ATOM 649 C C . LYS A 1 83 ? -9.568 1.595 13.560 1.00 90.56 83 LYS A C 1
ATOM 651 O O . LYS A 1 83 ? -9.194 1.780 14.723 1.00 90.56 83 LYS A O 1
ATOM 656 N N . LEU A 1 84 ? -9.049 2.254 12.528 1.00 93.50 84 LEU A N 1
ATOM 657 C CA . LEU A 1 84 ? -8.006 3.269 12.647 1.00 93.50 84 LEU A CA 1
ATOM 658 C C . LEU A 1 84 ? -8.654 4.653 12.713 1.00 93.50 84 LEU A C 1
ATOM 660 O O . LEU A 1 84 ? -9.156 5.164 11.717 1.00 93.50 84 LEU A O 1
ATOM 664 N N . LEU A 1 85 ? -8.655 5.237 13.902 1.00 96.44 85 LEU A N 1
ATOM 665 C CA . LEU A 1 85 ? -9.350 6.463 14.259 1.00 96.44 85 LEU A CA 1
ATOM 666 C C . LEU A 1 85 ? -8.336 7.538 14.638 1.00 96.44 85 LEU A C 1
ATOM 668 O O . LEU A 1 85 ? -7.369 7.289 15.366 1.00 96.44 85 LEU A O 1
ATOM 672 N N . CYS A 1 86 ? -8.585 8.755 14.174 1.00 96.88 86 CYS A N 1
ATOM 673 C CA . CYS A 1 86 ? -7.916 9.948 14.671 1.00 96.88 86 CYS A CA 1
ATOM 674 C C . CYS A 1 86 ? -8.724 10.582 15.813 1.00 96.88 86 CYS A C 1
ATOM 676 O O . CYS A 1 86 ? -9.936 10.391 15.898 1.00 96.88 86 CYS A O 1
ATOM 678 N N . VAL A 1 87 ? -8.072 11.375 16.669 1.00 97.12 87 VAL A N 1
ATOM 679 C CA . VAL A 1 87 ? -8.750 12.163 17.717 1.00 97.12 87 VAL A CA 1
ATOM 680 C C . VAL A 1 87 ? -9.775 13.160 17.169 1.00 97.12 87 VAL A C 1
ATOM 682 O O . VAL A 1 87 ? -10.691 13.535 17.887 1.00 97.12 87 VAL A O 1
ATOM 685 N N . CYS A 1 88 ? -9.682 13.536 15.891 1.00 95.94 88 CYS A N 1
ATOM 686 C CA . CYS A 1 88 ? -10.684 14.366 15.218 1.00 95.94 88 CYS A CA 1
ATOM 687 C C . CYS A 1 88 ? -11.940 13.594 14.761 1.00 95.94 88 CYS A C 1
ATOM 689 O O . CYS A 1 88 ? -12.799 14.170 14.103 1.00 95.94 88 CYS A O 1
ATOM 691 N N . GLY A 1 89 ? -12.027 12.285 15.029 1.00 94.50 89 GLY A N 1
ATOM 692 C CA . GLY A 1 89 ? -13.156 11.432 14.636 1.00 94.50 89 GLY A CA 1
ATOM 693 C C . GLY A 1 89 ? -13.064 10.825 13.230 1.00 94.50 89 GLY A C 1
ATOM 694 O O . GLY A 1 89 ? -13.879 9.977 12.878 1.00 94.50 89 GLY A O 1
ATOM 695 N N . SER A 1 90 ? -12.058 11.194 12.430 1.00 95.00 90 SER A N 1
ATOM 696 C CA . SER A 1 90 ? -11.858 10.616 11.092 1.00 95.00 90 SER A CA 1
ATOM 697 C C . SER A 1 90 ? -11.437 9.142 11.151 1.00 95.00 90 SER A C 1
ATOM 699 O O . SER A 1 90 ? -10.581 8.764 11.958 1.00 95.00 90 SER A O 1
ATOM 701 N N . ILE A 1 91 ? -12.011 8.328 10.258 1.00 94.00 91 ILE A N 1
ATOM 702 C CA . ILE A 1 91 ? -11.752 6.887 10.125 1.00 94.00 91 ILE A CA 1
ATOM 703 C C . ILE A 1 91 ? -10.868 6.633 8.902 1.00 94.00 91 ILE A C 1
ATOM 705 O O . ILE A 1 91 ? -11.078 7.213 7.839 1.00 94.00 91 ILE A O 1
ATOM 709 N N . PHE A 1 92 ? -9.900 5.732 9.044 1.00 91.00 92 PHE A N 1
ATOM 7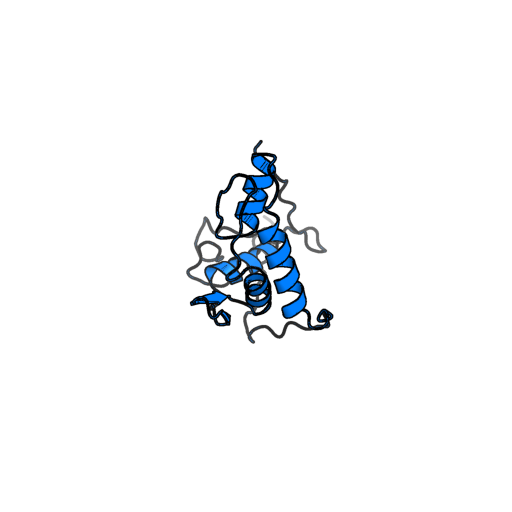10 C CA . PHE A 1 92 ? -8.941 5.381 8.004 1.00 91.00 92 PHE A CA 1
ATOM 711 C C . PHE A 1 92 ? -8.905 3.873 7.757 1.00 91.00 92 PHE A C 1
ATOM 713 O O . PHE A 1 92 ? -9.068 3.066 8.671 1.00 91.00 92 PHE A O 1
ATOM 720 N N . ASN A 1 93 ? -8.612 3.497 6.512 1.00 83.75 93 ASN A N 1
ATOM 721 C CA . ASN A 1 93 ? -8.521 2.096 6.089 1.00 83.75 93 ASN A CA 1
ATOM 722 C C . ASN A 1 93 ? -7.094 1.524 6.193 1.00 83.75 93 ASN A C 1
ATOM 724 O O . ASN A 1 93 ? -6.900 0.319 6.062 1.00 83.75 93 ASN A O 1
ATOM 728 N N . ALA A 1 94 ? -6.084 2.375 6.410 1.00 86.25 94 ALA A N 1
ATOM 729 C CA . ALA A 1 94 ? -4.679 1.975 6.485 1.00 86.25 94 ALA A CA 1
ATOM 730 C C . ALA A 1 94 ? -3.890 2.837 7.482 1.00 86.25 94 ALA A C 1
ATOM 732 O O . ALA A 1 94 ?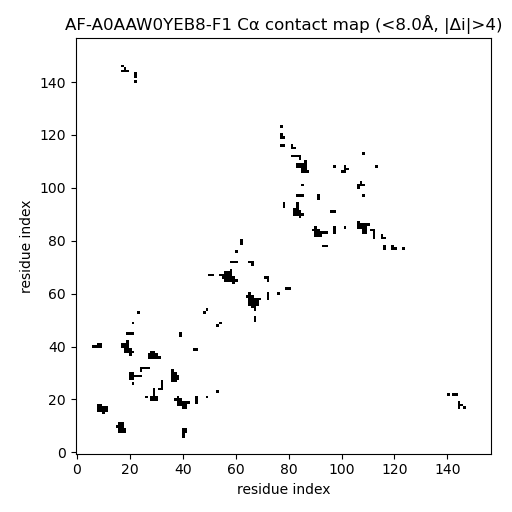 -4.135 4.041 7.614 1.00 86.25 94 ALA A O 1
ATOM 733 N N . ILE A 1 95 ? -2.913 2.242 8.173 1.00 90.00 95 ILE A N 1
ATOM 734 C CA . ILE A 1 95 ? -2.164 2.940 9.230 1.00 90.00 95 ILE A CA 1
ATOM 735 C C . ILE A 1 95 ? -1.305 4.065 8.656 1.00 90.00 95 ILE A C 1
ATOM 737 O O . ILE A 1 95 ? -1.197 5.119 9.274 1.00 90.00 95 ILE A O 1
ATOM 741 N N . GLU A 1 96 ? -0.778 3.897 7.443 1.00 91.12 96 GLU A N 1
ATOM 742 C CA . GLU A 1 96 ? 0.029 4.910 6.762 1.00 91.12 96 GLU A CA 1
ATOM 743 C C . GLU A 1 96 ? -0.796 6.172 6.463 1.00 91.12 96 GLU A C 1
ATOM 745 O O . GLU A 1 96 ? -0.292 7.296 6.555 1.00 91.12 96 GLU A O 1
ATOM 750 N N . THR A 1 97 ? -2.086 6.000 6.145 1.00 92.00 97 THR A N 1
ATOM 751 C CA . THR A 1 97 ? -2.999 7.122 5.876 1.00 92.00 97 THR A CA 1
ATOM 752 C C . THR A 1 97 ? -3.332 7.895 7.149 1.00 92.00 97 THR A C 1
ATOM 754 O O . THR A 1 97 ? -3.223 9.122 7.152 1.00 92.00 97 THR A O 1
ATOM 757 N N . LEU A 1 98 ? -3.605 7.194 8.255 1.00 94.00 98 LEU A N 1
ATOM 758 C CA . LEU A 1 98 ? -3.805 7.814 9.565 1.00 94.00 98 LEU A CA 1
ATOM 759 C C . LEU A 1 98 ? -2.529 8.521 10.057 1.00 94.00 98 LEU A C 1
ATOM 761 O O . LEU A 1 98 ? -2.606 9.653 10.522 1.00 94.00 98 LEU A O 1
ATOM 765 N N . GLN A 1 99 ? -1.350 7.904 9.909 1.00 94.38 99 GLN A N 1
ATOM 766 C CA . GLN A 1 99 ? -0.054 8.525 10.231 1.00 94.38 99 GLN A CA 1
ATOM 767 C C . GLN A 1 99 ? 0.156 9.827 9.461 1.00 94.38 99 GLN A C 1
ATOM 769 O O . GLN A 1 99 ? 0.552 10.843 10.032 1.00 94.38 99 GLN A O 1
ATOM 774 N N . THR A 1 100 ? -0.109 9.796 8.155 1.00 95.88 100 THR A N 1
ATOM 775 C CA . THR A 1 100 ? 0.058 10.965 7.292 1.00 95.88 100 THR A CA 1
ATOM 776 C C . THR A 1 100 ? -0.907 12.080 7.678 1.00 95.88 100 THR A C 1
ATOM 778 O O . THR A 1 100 ? -0.482 13.233 7.743 1.00 95.88 100 THR A O 1
ATO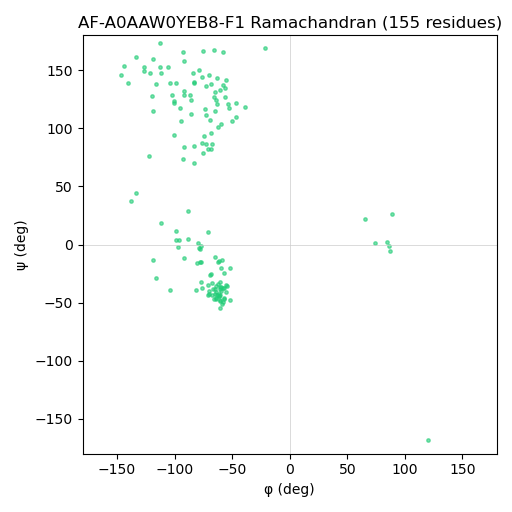M 781 N N . HIS A 1 101 ? -2.168 11.750 7.973 1.00 95.19 101 HIS A N 1
ATOM 782 C CA . HIS A 1 101 ? -3.156 12.705 8.473 1.00 95.19 101 HIS A CA 1
ATOM 783 C C . HIS A 1 101 ? -2.722 13.316 9.809 1.00 95.19 101 HIS A C 1
ATOM 785 O O . HIS A 1 101 ? -2.590 14.532 9.901 1.00 95.19 101 HIS A O 1
ATOM 791 N N . ALA A 1 102 ? -2.418 12.478 10.804 1.00 95.50 102 ALA A N 1
ATOM 792 C CA . ALA A 1 102 ? -1.981 12.896 12.134 1.00 95.50 102 ALA A CA 1
ATOM 793 C C . ALA A 1 102 ? -0.807 13.883 12.057 1.00 95.50 102 ALA A C 1
ATOM 795 O O . ALA A 1 102 ? -0.862 14.972 12.619 1.00 95.50 102 ALA A O 1
ATOM 796 N N . ARG A 1 103 ? 0.210 13.561 11.248 1.00 96.62 103 ARG A N 1
ATOM 797 C CA . ARG A 1 103 ? 1.372 14.433 11.039 1.00 96.62 103 ARG A CA 1
ATOM 798 C C . ARG A 1 103 ? 1.021 15.764 10.369 1.00 96.62 103 ARG A C 1
ATOM 800 O O . ARG A 1 103 ? 1.597 16.780 10.733 1.00 96.62 103 ARG A O 1
ATOM 807 N N . ARG A 1 104 ? 0.139 15.768 9.364 1.00 96.88 104 ARG A N 1
ATOM 808 C CA . ARG A 1 104 ? -0.215 16.986 8.606 1.00 96.88 104 ARG A CA 1
ATOM 809 C C . ARG A 1 104 ? -1.166 17.906 9.363 1.00 96.88 104 ARG A C 1
ATOM 811 O O . ARG A 1 104 ? -1.088 19.113 9.187 1.00 96.88 104 ARG A O 1
ATOM 818 N N . SER A 1 105 ? -2.047 17.336 10.173 1.00 94.50 105 SER A N 1
ATOM 819 C CA . SER A 1 105 ? -3.057 18.073 10.935 1.00 94.50 105 SER A CA 1
ATOM 820 C C . SER A 1 105 ? -2.632 18.357 12.377 1.00 94.50 105 SER A C 1
ATOM 822 O O . SER A 1 105 ? -3.390 18.972 13.113 1.00 94.50 105 SER A O 1
ATOM 824 N N . GLY A 1 106 ? -1.451 17.896 12.807 1.00 95.31 106 GLY A N 1
ATOM 825 C CA . GLY A 1 106 ? -1.018 18.009 14.204 1.00 95.31 106 GLY A CA 1
ATOM 826 C C . GLY A 1 106 ? -1.886 17.195 15.171 1.00 95.31 106 GLY A C 1
ATOM 827 O O . GLY A 1 106 ? -1.949 17.497 16.358 1.00 95.31 106 GLY A O 1
ATOM 828 N N . HIS A 1 107 ? -2.580 16.175 14.669 1.00 96.44 107 HIS A N 1
ATOM 829 C CA . HIS A 1 107 ? -3.433 15.310 15.471 1.00 96.44 107 HIS A CA 1
ATOM 830 C C . HIS A 1 107 ? -2.675 14.073 15.953 1.00 96.44 107 HIS A C 1
ATOM 832 O O . HIS A 1 107 ? -1.625 13.702 15.429 1.00 96.44 107 HIS A O 1
ATOM 838 N N . THR A 1 108 ? -3.258 13.370 16.918 1.00 95.00 108 THR A N 1
ATOM 839 C CA . THR A 1 108 ? -2.775 12.071 17.389 1.00 95.00 108 THR A CA 1
ATOM 840 C C . THR A 1 108 ? -3.762 10.959 17.039 1.00 95.00 108 THR A C 1
ATOM 842 O O . THR A 1 108 ? -4.844 11.176 16.479 1.00 95.00 108 THR A O 1
ATOM 845 N N . PHE A 1 109 ? -3.358 9.720 17.305 1.00 95.38 109 PHE A N 1
ATOM 846 C CA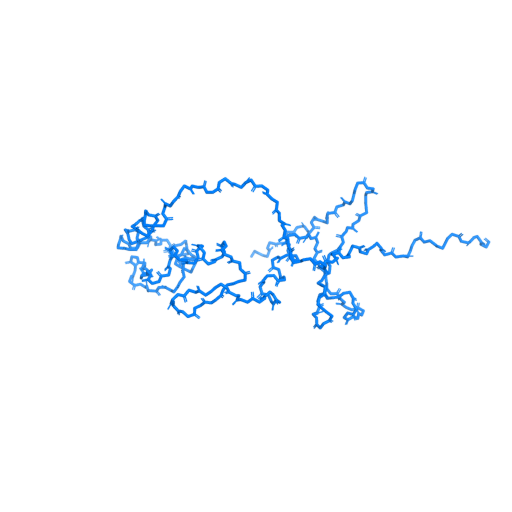 . PHE A 1 109 ? -4.233 8.571 17.116 1.00 95.38 109 PHE A CA 1
ATOM 847 C C . PHE A 1 109 ? -5.226 8.522 18.262 1.00 95.38 109 PHE A C 1
ATOM 849 O O . PHE A 1 109 ? -4.870 8.794 19.408 1.00 95.38 109 PHE A O 1
ATOM 856 N N . HIS A 1 110 ? -6.453 8.112 17.967 1.00 97.31 110 HIS A N 1
ATOM 857 C CA . HIS A 1 110 ? -7.427 7.885 19.014 1.00 97.31 110 HIS A CA 1
ATOM 858 C C . HIS A 1 110 ? -6.959 6.752 19.941 1.00 97.31 110 HIS A C 1
ATOM 860 O O . HIS A 1 110 ? -6.378 5.758 19.487 1.00 97.31 110 HIS A O 1
ATOM 866 N N . HIS A 1 111 ? -7.237 6.874 21.241 1.00 95.38 111 HIS A N 1
ATOM 867 C CA . HIS A 1 111 ? -6.785 5.909 22.246 1.00 95.38 111 HIS A CA 1
ATOM 868 C C . HIS A 1 111 ? -7.232 4.473 21.921 1.00 95.38 111 HIS A C 1
ATOM 870 O O . HIS A 1 111 ? -6.433 3.539 22.010 1.00 95.38 111 HIS A O 1
ATOM 876 N N . SER A 1 112 ? -8.471 4.299 21.444 1.00 94.00 112 SER A N 1
ATOM 877 C CA . SER A 1 112 ? -8.989 2.980 21.046 1.00 94.00 112 SER A CA 1
ATOM 878 C C . SER A 1 112 ? -8.176 2.337 19.919 1.00 94.00 112 SER A C 1
ATOM 880 O O . SER A 1 112 ? -7.935 1.132 19.944 1.00 94.00 112 SER A O 1
ATOM 882 N N . THR A 1 113 ? -7.684 3.127 18.962 1.00 93.00 113 THR A N 1
ATOM 883 C CA . THR A 1 113 ? -6.811 2.636 17.891 1.00 93.00 113 THR A CA 1
ATOM 884 C C . THR A 1 113 ? -5.460 2.203 18.432 1.00 93.00 113 THR A C 1
ATOM 886 O O . THR A 1 113 ? -4.971 1.135 18.067 1.00 93.00 113 THR A O 1
ATOM 889 N N . VAL A 1 114 ? -4.864 2.981 19.337 1.00 93.00 114 VAL A N 1
ATOM 890 C CA . VAL A 1 114 ? -3.588 2.613 19.968 1.00 93.00 114 VAL A CA 1
ATOM 891 C C . VAL A 1 114 ? -3.728 1.305 20.752 1.00 93.00 114 VAL A C 1
ATOM 893 O O . VAL A 1 114 ? -2.881 0.418 20.622 1.00 93.00 114 VAL A O 1
ATOM 896 N N . GLN A 1 115 ? -4.809 1.148 21.518 1.00 93.06 115 GLN A N 1
ATOM 897 C CA . GLN A 1 115 ? -5.088 -0.067 22.284 1.00 93.06 115 GLN A CA 1
ATOM 898 C C . GLN A 1 115 ? -5.310 -1.282 21.374 1.00 93.06 115 GLN A C 1
ATOM 900 O O . GLN A 1 115 ? -4.696 -2.327 21.591 1.00 93.06 115 GLN A O 1
ATOM 905 N N . ALA A 1 116 ? -6.118 -1.136 20.320 1.00 90.62 116 ALA A N 1
ATOM 906 C CA . ALA A 1 116 ? -6.394 -2.213 19.373 1.00 90.62 116 ALA A CA 1
ATOM 907 C C . ALA A 1 116 ? -5.121 -2.692 18.655 1.00 90.62 116 ALA A C 1
ATOM 909 O O . ALA A 1 116 ? -4.883 -3.895 18.549 1.00 90.62 116 ALA A O 1
ATOM 910 N N . LEU A 1 117 ? -4.253 -1.768 18.228 1.00 88.81 117 LEU A N 1
ATOM 911 C CA . LEU A 1 117 ? -2.976 -2.108 17.593 1.00 88.81 117 LEU A CA 1
ATOM 912 C C . LEU A 1 117 ? -2.015 -2.826 18.555 1.00 88.81 117 LEU A C 1
ATOM 914 O O . LEU A 1 117 ? -1.326 -3.763 18.148 1.00 88.81 117 LEU A O 1
ATOM 918 N N . ARG A 1 118 ? -1.974 -2.429 19.835 1.00 88.38 118 ARG A N 1
ATOM 919 C CA . ARG A 1 118 ? -1.162 -3.107 20.863 1.00 88.38 118 ARG A CA 1
ATOM 920 C C . ARG A 1 118 ? -1.659 -4.526 21.139 1.00 88.38 118 ARG A C 1
ATOM 922 O O . ARG A 1 118 ? -0.850 -5.449 21.115 1.00 88.38 118 ARG A O 1
ATOM 929 N N . ALA A 1 119 ? -2.968 -4.706 21.319 1.00 87.69 119 ALA A N 1
ATOM 930 C CA . ALA A 1 119 ? -3.582 -6.022 21.517 1.00 87.69 119 ALA A CA 1
ATOM 931 C C . ALA A 1 119 ? -3.379 -6.952 20.303 1.00 87.69 119 ALA A C 1
ATOM 933 O O . ALA A 1 119 ? -3.186 -8.163 20.434 1.00 87.69 119 ALA A O 1
ATOM 934 N N . ARG A 1 120 ? -3.366 -6.391 19.088 1.00 84.12 120 ARG A N 1
ATOM 935 C CA . ARG A 1 120 ? -3.074 -7.166 17.877 1.00 84.12 120 ARG A CA 1
ATOM 936 C C . ARG A 1 120 ? -1.604 -7.577 17.783 1.00 84.12 120 ARG A C 1
ATOM 938 O O . ARG A 1 120 ? -1.297 -8.665 17.309 1.00 84.12 120 ARG A O 1
ATOM 945 N N . LYS A 1 121 ? -0.685 -6.731 18.257 1.00 80.56 121 LYS A N 1
ATOM 946 C CA . LYS A 1 121 ? 0.747 -7.052 18.305 1.00 80.56 121 LYS A CA 1
ATOM 947 C C . LYS A 1 121 ? 1.051 -8.190 19.284 1.00 80.56 121 LYS A C 1
ATOM 949 O O . LYS A 1 121 ? 1.894 -9.018 18.960 1.00 80.56 121 LYS A O 1
ATOM 954 N N . SER A 1 122 ? 0.380 -8.245 20.437 1.00 79.38 122 SER A N 1
ATOM 955 C CA . SER A 1 122 ? 0.573 -9.328 21.412 1.00 79.38 122 SER A CA 1
ATOM 956 C C . SER A 1 122 ? 0.009 -10.665 20.927 1.00 79.38 122 SER A C 1
ATOM 958 O O . SER A 1 122 ? 0.668 -11.684 21.080 1.00 79.38 122 SER A O 1
ATOM 960 N N . SER A 1 123 ? -1.155 -10.669 20.272 1.00 76.25 123 SER A N 1
ATOM 961 C CA . SER A 1 123 ? -1.769 -11.898 19.729 1.00 76.25 123 SER A CA 1
ATOM 962 C C . SER A 1 123 ? -1.016 -12.509 18.542 1.00 76.25 123 SER A C 1
ATOM 964 O O . SER A 1 123 ? -1.086 -13.714 18.328 1.00 76.25 123 SER A O 1
ATOM 966 N N . LEU A 1 124 ? -0.275 -11.701 17.780 1.00 72.25 124 LEU A N 1
ATOM 967 C CA . LEU A 1 124 ? 0.573 -12.165 16.673 1.00 72.25 124 LEU A CA 1
ATOM 968 C C . LEU A 1 124 ? 2.047 -12.358 17.085 1.00 72.25 124 LEU A C 1
ATOM 970 O O . LEU A 1 124 ? 2.893 -12.627 16.233 1.00 72.25 124 LEU A O 1
ATOM 974 N N . GLY A 1 125 ? 2.367 -12.178 18.370 1.00 54.16 125 GLY A N 1
ATOM 975 C CA . GLY A 1 125 ? 3.719 -12.233 18.919 1.00 54.16 125 GLY A CA 1
ATOM 976 C C . GLY A 1 125 ? 4.196 -13.652 19.228 1.00 54.16 125 GLY A C 1
ATOM 977 O O . GLY A 1 125 ? 4.354 -13.995 20.393 1.00 54.16 125 GLY A O 1
ATOM 978 N N . GLY A 1 126 ? 4.460 -14.456 18.195 1.00 50.09 126 GLY A N 1
ATOM 979 C CA . GLY A 1 126 ? 5.464 -15.531 18.270 1.00 50.09 126 GLY A CA 1
ATOM 980 C C . GLY A 1 126 ? 6.885 -14.944 18.210 1.00 50.09 126 GLY A C 1
ATOM 981 O O . GLY A 1 126 ? 7.017 -13.755 17.887 1.00 50.09 126 GLY A O 1
ATOM 982 N N . PRO A 1 127 ? 7.948 -15.713 18.535 1.00 41.47 127 PRO A N 1
ATOM 983 C CA . PRO A 1 127 ? 9.299 -15.173 18.632 1.00 41.47 127 PRO A CA 1
ATOM 984 C C . PRO A 1 127 ? 9.669 -14.479 17.326 1.00 41.47 127 PRO A C 1
ATOM 986 O O . PRO A 1 127 ? 9.299 -14.927 16.239 1.00 41.47 127 PRO A O 1
ATOM 989 N N . ALA A 1 128 ? 10.377 -13.356 17.453 1.00 45.47 128 ALA A N 1
ATOM 990 C CA . ALA A 1 128 ? 11.002 -12.691 16.327 1.00 45.47 128 ALA A CA 1
ATOM 991 C C . ALA A 1 128 ? 11.792 -13.749 15.555 1.00 45.47 128 ALA A C 1
ATOM 993 O O . ALA A 1 128 ? 12.809 -14.231 16.049 1.00 45.47 128 ALA A O 1
ATOM 994 N N . LEU A 1 129 ? 11.281 -14.158 14.390 1.00 35.31 129 LEU A N 1
ATOM 995 C CA . LEU A 1 129 ? 12.011 -15.041 13.501 1.00 35.31 129 LEU A CA 1
ATOM 996 C C . LEU A 1 129 ? 13.291 -14.302 13.142 1.00 35.31 129 LEU A C 1
ATOM 998 O O . LEU A 1 129 ? 13.293 -13.323 12.392 1.00 35.31 129 LEU A O 1
ATOM 1002 N N . THR A 1 130 ? 14.361 -14.757 13.780 1.00 32.91 130 THR A N 1
ATOM 1003 C CA . THR A 1 130 ? 15.729 -14.580 13.358 1.00 32.91 130 THR A CA 1
ATOM 1004 C C . THR A 1 130 ? 15.757 -14.719 11.847 1.00 32.91 130 THR A C 1
ATOM 1006 O O . THR A 1 130 ? 15.387 -15.755 11.298 1.00 32.91 130 THR A O 1
ATOM 1009 N N . ILE A 1 131 ? 16.168 -13.651 11.173 1.00 42.16 131 ILE A N 1
ATOM 1010 C CA . ILE A 1 131 ? 16.548 -13.702 9.768 1.00 42.16 131 ILE A CA 1
ATOM 1011 C C . ILE A 1 131 ? 17.845 -14.525 9.733 1.00 42.16 131 ILE A C 1
ATOM 1013 O O . ILE A 1 131 ? 18.942 -13.981 9.788 1.00 42.16 131 ILE A O 1
ATOM 1017 N N . GLN A 1 132 ? 17.713 -15.848 9.746 1.00 32.94 132 GLN A N 1
ATOM 1018 C CA . GLN A 1 132 ? 18.726 -16.784 9.276 1.00 32.94 132 GLN A CA 1
ATOM 1019 C C . GLN A 1 132 ? 18.284 -17.218 7.870 1.00 32.94 132 GLN A C 1
ATOM 1021 O O . GLN A 1 132 ? 17.138 -17.609 7.678 1.00 32.94 132 GLN A O 1
ATOM 1026 N N . SER A 1 133 ? 19.193 -17.005 6.911 1.00 45.31 133 SER A N 1
ATOM 1027 C CA . SER A 1 133 ? 19.297 -17.451 5.505 1.00 45.31 133 SER A CA 1
ATOM 1028 C C . SER A 1 133 ? 18.501 -18.702 5.081 1.00 45.31 133 SER A C 1
ATOM 1030 O O . SER A 1 133 ? 18.150 -19.492 5.947 1.00 45.31 133 SER A O 1
ATOM 1032 N N . PRO A 1 134 ? 18.376 -19.045 3.778 1.00 43.22 134 PRO A N 1
ATOM 1033 C CA . PRO A 1 134 ? 18.621 -18.325 2.522 1.00 43.22 134 PRO A CA 1
ATOM 1034 C C . PRO A 1 134 ? 17.327 -18.188 1.685 1.00 43.22 134 PRO A C 1
ATOM 1036 O O . PRO A 1 134 ? 16.353 -18.916 1.849 1.00 43.22 134 PRO A O 1
ATOM 1039 N N . VAL A 1 135 ? 17.304 -17.235 0.755 1.00 35.47 135 VAL A N 1
ATOM 1040 C CA . VAL A 1 135 ? 16.202 -17.077 -0.205 1.00 35.47 135 VAL A CA 1
ATOM 1041 C C . VAL A 1 135 ? 16.292 -18.139 -1.304 1.00 35.47 135 VAL A C 1
ATOM 1043 O O . VAL A 1 135 ? 16.840 -17.881 -2.371 1.00 35.47 135 VAL A O 1
ATOM 1046 N N . GLU A 1 136 ? 15.701 -19.308 -1.072 1.00 31.69 136 GLU A N 1
ATOM 1047 C CA . GLU A 1 136 ? 15.292 -20.216 -2.149 1.00 31.69 136 GLU A CA 1
ATOM 1048 C C . GLU A 1 136 ? 14.094 -19.565 -2.863 1.00 31.69 136 GLU A C 1
ATOM 1050 O O . GLU A 1 136 ? 12.923 -19.777 -2.541 1.00 31.69 136 GLU A O 1
ATOM 1055 N N . GLY A 1 137 ? 14.405 -18.637 -3.772 1.00 36.91 137 GLY A N 1
ATOM 1056 C CA . GLY A 1 137 ? 13.444 -18.106 -4.731 1.00 36.91 137 GLY A CA 1
ATOM 1057 C C . GLY A 1 137 ? 12.995 -19.195 -5.712 1.00 36.91 137 GLY A C 1
ATOM 1058 O O . GLY A 1 137 ? 13.622 -20.251 -5.785 1.00 36.91 137 GLY A O 1
ATOM 1059 N N . PRO A 1 138 ? 11.926 -18.957 -6.494 1.00 34.62 138 PRO A N 1
ATOM 1060 C CA . PRO A 1 138 ? 11.538 -19.880 -7.550 1.00 34.62 138 PRO A CA 1
ATOM 1061 C C . PRO A 1 138 ? 12.739 -20.126 -8.466 1.00 34.62 138 PRO A C 1
ATOM 1063 O O . PRO A 1 138 ? 13.321 -19.190 -9.026 1.00 34.62 138 PRO A O 1
ATOM 1066 N N . SER A 1 139 ? 13.114 -21.401 -8.547 1.00 47.16 139 SER A N 1
ATOM 1067 C CA . SER A 1 139 ? 14.148 -21.926 -9.424 1.00 47.16 139 SER A CA 1
ATOM 1068 C C . SER A 1 139 ? 13.946 -21.360 -10.836 1.00 47.16 139 SER A C 1
ATOM 1070 O O . SER A 1 139 ? 12.880 -21.529 -11.423 1.00 47.16 139 SER A O 1
ATOM 1072 N N . GLN A 1 140 ? 14.981 -20.674 -11.338 1.00 34.81 140 GLN A N 1
ATOM 1073 C CA . GLN A 1 140 ? 15.157 -20.158 -12.709 1.00 34.81 140 GLN A CA 1
ATOM 1074 C C . GLN A 1 140 ? 14.633 -18.757 -13.090 1.00 34.81 140 GLN A C 1
ATOM 1076 O O . GLN A 1 140 ? 14.480 -18.471 -14.275 1.00 34.81 140 GLN A O 1
ATOM 1081 N N . ALA A 1 141 ? 14.495 -17.802 -12.166 1.00 38.97 141 ALA A N 1
ATOM 1082 C CA . ALA A 1 141 ? 14.619 -16.395 -12.578 1.00 38.97 141 ALA A CA 1
ATOM 1083 C C . ALA A 1 141 ? 16.107 -16.013 -12.611 1.00 38.97 141 ALA A C 1
ATOM 1085 O O . ALA A 1 141 ? 16.653 -15.500 -11.633 1.00 38.97 141 ALA A O 1
ATOM 1086 N N . VAL A 1 142 ? 16.787 -16.305 -13.724 1.00 36.31 142 VAL A N 1
ATOM 1087 C CA . VAL A 1 142 ? 18.107 -15.732 -14.010 1.00 36.31 142 VAL A CA 1
ATOM 1088 C C . VAL A 1 142 ? 17.906 -14.223 -14.116 1.00 36.31 142 VAL A C 1
ATOM 1090 O O . VAL A 1 142 ? 17.381 -13.720 -15.105 1.00 36.31 142 VAL A O 1
ATOM 1093 N N . TRP A 1 143 ? 18.256 -13.490 -13.060 1.00 38.41 143 TRP A N 1
ATOM 1094 C CA . TRP A 1 143 ? 18.238 -12.031 -13.071 1.00 38.41 143 TRP A CA 1
ATOM 1095 C C . TRP A 1 143 ? 19.411 -11.573 -13.930 1.00 38.41 143 TRP A C 1
ATOM 1097 O O . TRP A 1 143 ? 20.526 -11.382 -13.436 1.00 38.41 143 TRP A O 1
ATOM 1107 N N . THR A 1 144 ? 19.183 -11.485 -15.237 1.00 41.16 144 THR A N 1
ATOM 1108 C CA . THR A 1 144 ? 20.206 -11.075 -16.186 1.00 41.16 144 THR A CA 1
ATOM 1109 C C . THR A 1 144 ? 20.630 -9.644 -15.872 1.00 41.16 144 THR A C 1
ATOM 1111 O O . THR A 1 144 ? 19.831 -8.708 -15.819 1.00 41.16 144 THR A O 1
ATOM 1114 N N . HIS A 1 145 ? 21.918 -9.482 -15.585 1.00 42.66 145 HIS A N 1
ATOM 1115 C CA . HIS A 1 145 ? 22.562 -8.180 -15.551 1.00 42.66 145 HIS A CA 1
ATOM 1116 C C . HIS A 1 145 ? 23.198 -8.013 -16.924 1.00 42.66 145 HIS A C 1
ATOM 1118 O O . HIS A 1 145 ? 24.045 -8.815 -17.310 1.00 42.66 145 HIS A O 1
ATOM 1124 N N . HIS A 1 146 ? 22.765 -7.008 -17.676 1.00 48.97 146 HIS A N 1
ATOM 1125 C CA . HIS A 1 146 ? 23.350 -6.707 -18.974 1.00 48.97 146 HIS A CA 1
ATOM 1126 C C . HIS A 1 146 ? 24.317 -5.534 -18.831 1.00 48.97 146 HIS A C 1
ATOM 1128 O O . HIS A 1 146 ? 23.943 -4.449 -18.391 1.00 48.97 146 HIS A O 1
ATOM 1134 N N . ILE A 1 147 ? 25.574 -5.778 -19.200 1.00 44.34 147 ILE A N 1
ATOM 1135 C CA . ILE A 1 147 ? 26.585 -4.746 -19.427 1.00 44.34 147 ILE A CA 1
ATOM 1136 C C . ILE A 1 147 ? 26.397 -4.282 -20.883 1.00 44.34 147 ILE A C 1
ATOM 1138 O O . ILE A 1 147 ? 26.402 -5.130 -21.778 1.00 44.34 147 ILE A O 1
ATOM 1142 N N . PRO A 1 148 ? 26.186 -2.983 -21.158 1.00 36.50 148 PRO A N 1
ATOM 1143 C CA . PRO A 1 148 ? 25.988 -2.499 -22.521 1.00 36.50 148 PRO A CA 1
ATOM 1144 C C . PRO A 1 148 ? 27.247 -2.726 -23.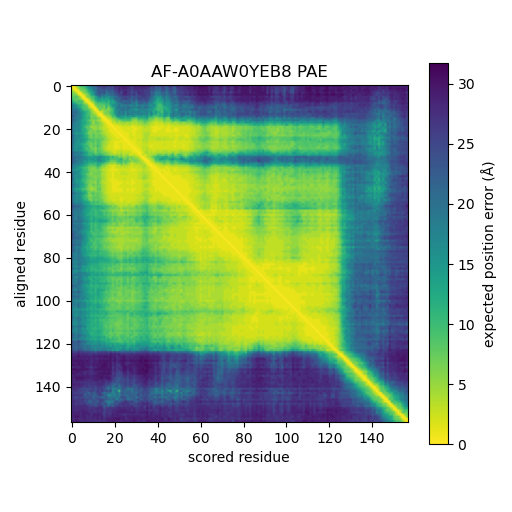374 1.00 36.50 148 PRO A C 1
ATOM 1146 O O . PRO A 1 148 ? 28.329 -2.250 -23.043 1.00 36.50 148 PRO A O 1
ATOM 1149 N N . LEU A 1 149 ? 27.088 -3.431 -24.497 1.00 41.72 149 LEU A N 1
ATOM 1150 C CA . LEU A 1 149 ? 28.152 -3.871 -25.417 1.00 41.72 149 LEU A CA 1
ATOM 1151 C C . LEU A 1 149 ? 28.816 -2.751 -26.246 1.00 41.72 149 LEU A C 1
ATOM 1153 O O . LEU A 1 149 ? 29.592 -3.039 -27.152 1.00 41.72 149 LEU A O 1
ATOM 1157 N N . ASN A 1 150 ? 28.566 -1.475 -25.950 1.00 41.81 150 ASN A N 1
ATOM 1158 C CA . ASN A 1 150 ? 29.021 -0.366 -26.796 1.00 41.81 150 ASN A CA 1
ATOM 1159 C C . ASN A 1 150 ? 30.434 0.163 -26.476 1.00 41.81 150 ASN A C 1
ATOM 1161 O O . ASN A 1 150 ? 30.726 1.327 -26.732 1.00 41.81 150 ASN A O 1
ATOM 1165 N N . LEU A 1 151 ? 31.332 -0.682 -25.954 1.00 41.09 151 LEU A N 1
ATOM 1166 C CA . LEU A 1 151 ? 32.738 -0.318 -25.720 1.00 41.09 151 LEU A CA 1
ATOM 1167 C C . LEU A 1 151 ? 33.738 -1.428 -26.116 1.00 41.09 151 LEU A C 1
ATOM 1169 O O . LEU A 1 151 ? 34.740 -1.637 -25.441 1.00 41.09 151 LEU A O 1
ATOM 1173 N N . LEU A 1 152 ? 33.466 -2.150 -27.211 1.00 36.12 152 LEU A N 1
ATOM 1174 C CA . LEU A 1 152 ? 34.384 -3.130 -27.823 1.00 36.12 152 LEU A CA 1
ATOM 1175 C C . LEU A 1 152 ? 34.485 -2.952 -29.352 1.00 36.12 152 LEU A C 1
ATOM 1177 O O . LEU A 1 152 ? 34.472 -3.914 -30.110 1.00 36.12 152 LEU A O 1
ATOM 1181 N N . LEU A 1 153 ? 34.613 -1.708 -29.817 1.00 34.41 153 LEU A N 1
ATOM 1182 C CA . LEU A 1 153 ? 35.110 -1.407 -31.164 1.00 34.41 153 LEU A CA 1
ATOM 1183 C C . LEU A 1 153 ? 36.343 -0.509 -31.046 1.00 34.41 153 LEU A C 1
ATOM 1185 O O . LEU A 1 153 ? 36.297 0.697 -31.257 1.00 34.41 153 LEU A O 1
ATOM 1189 N N . GLY A 1 154 ? 37.458 -1.133 -30.668 1.00 36.19 154 GLY A N 1
ATOM 1190 C CA . GLY A 1 154 ? 38.793 -0.615 -30.932 1.00 36.19 154 GLY A CA 1
ATOM 1191 C C . GLY A 1 154 ? 39.291 -1.180 -32.259 1.00 36.19 154 GLY A C 1
ATOM 1192 O O . GLY A 1 154 ? 39.993 -2.185 -32.263 1.00 36.19 154 GLY A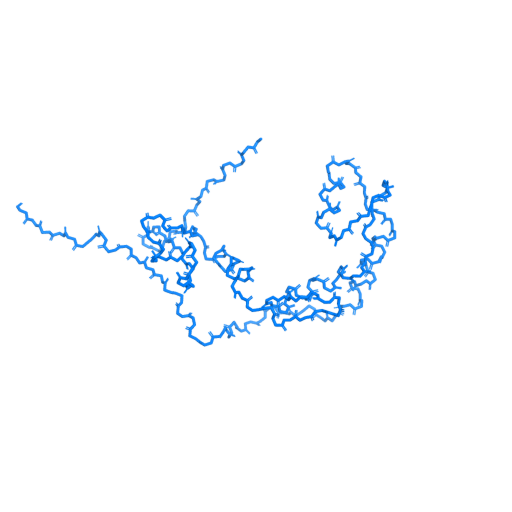 O 1
ATOM 1193 N N . ILE A 1 155 ? 38.922 -0.549 -33.377 1.00 33.19 155 ILE A N 1
ATOM 1194 C CA . ILE A 1 155 ? 39.592 -0.741 -34.669 1.00 33.19 155 ILE A CA 1
ATOM 1195 C C . ILE A 1 155 ? 40.147 0.620 -35.080 1.00 33.19 155 ILE A C 1
ATOM 1197 O O . ILE A 1 155 ? 39.406 1.581 -35.269 1.00 33.19 155 ILE A O 1
ATOM 1201 N N . ARG A 1 156 ? 41.479 0.677 -35.140 1.00 35.44 156 ARG A N 1
ATOM 1202 C CA . ARG A 1 156 ? 42.267 1.768 -35.712 1.00 35.44 156 ARG A CA 1
ATOM 1203 C C . ARG A 1 156 ? 41.923 1.916 -37.198 1.00 35.44 156 ARG A C 1
ATOM 1205 O O . ARG A 1 156 ? 41.932 0.913 -37.909 1.00 35.44 156 ARG A O 1
ATOM 1212 N N . VAL A 1 157 ? 41.686 3.147 -37.641 1.00 36.00 157 VAL A N 1
ATOM 1213 C CA . VAL A 1 157 ? 42.054 3.594 -38.994 1.00 36.00 157 VAL A CA 1
ATOM 1214 C C . VAL A 1 157 ? 43.364 4.348 -38.856 1.00 36.00 157 VAL A C 1
ATOM 1216 O O . VAL A 1 157 ? 43.465 5.129 -37.880 1.00 36.00 157 VAL A O 1
#

Secondary structure (DSSP, 8-state):
--------PEEPTTSPEE-B--S-TTSTTSGGG-TT---BSSHHHHHHHHHHHTS---EE-TTS-EESSHHHHHHHHTTTT--EEBTTS-EESSHHHHHHHHHHHT--B-HHHHHHHHHHHHHT------------PSTT---PPPPPSTT------

Nearest PDB structures (foldseek):
  8ffz-assembly1_A  TM=3.978E-01  e=8.653E-03  Saccharomyces cerevisiae
  5k5h-assembly1_A  TM=4.843E-01  e=6.425E-02  Homo sapiens
  7o7b-assembly1_A  TM=3.975E-01  e=9.069E+00  Homo sapiens

Organism: Cherax quadricarinatus (NCBI:txid27406)

Sequence (157 aa):
VHHQESVSNVVSSAGIPVWYHCPVVSCVYHSDFGVKAKHFPKLKYLKQHYLKVHAARSHACDCGQAFSTEALLARHRRTCGVKLLCVCGSIFNAIETLQTHARRSGHTFHHSTVQALRARKSSLGGPALTIQSPVEGPSQAVWTHHIPLNLLLGIRV

Mean predicted aligned error: 13.81 Å